Protein AF-A0A539EFL7-F1 (afdb_monomer_lite)

Sequence (168 aa):
MSAGSFGTGSFEFGIYQNGGNITVGNGGSVTLIGMAGGIYSNSTGLSNEGIRIEGGTITAGNGGSAVNTIALTGIGGTGGSGTNYGINITVSTTAFLNGTSNSDSFSFINCAGGAGGNNNDGVRPGTFTLNRGTLFFQNIVGGGTTSSNTNNGIRILATVWFSWNRRR

pLDDT: mean 94.5, std 7.87, range [45.19, 98.81]

Secondary structure (DSSP, 8-state):
-EEE----SSS-EEEEEESSEEEE-TT-EEEEEEE----TT-TT-B--EEEEEES-EEEE-SSSSS--EEEEEEE--EEEEE---SEEEEE-EEEEE-S--TT-EEEEEEEEPPEEEE---SEEESSEEE-SSEEEEEEEE----TT-----SB---S-EEE------

Radius of gyration: 16.06 Å; chains: 1; bounding box: 37×27×57 Å

Foldseek 3Di:
DWAEFADAAAQFEREEAAAEEAEDEALDEAEYWFEFEHDQVALAHEHRKRYEAAEYEYEFYDEEAHATEYEYFFEFYHHAAFNRERYEYPHAYEYHDRYDYLQHEYEYEQFEFYEHAEQRESYEHARYEYAEHYYYYYNFWFYYDPPHDHGYSYDYPYDYYYDDDDDD

Structure (mmCIF, N/CA/C/O backbone):
data_AF-A0A539EFL7-F1
#
_entry.id   AF-A0A539EFL7-F1
#
loop_
_atom_site.group_PDB
_atom_site.id
_atom_site.type_symbol
_atom_site.label_atom_id
_atom_site.label_alt_id
_atom_site.label_comp_id
_atom_site.label_asym_id
_atom_site.label_entity_id
_atom_site.label_seq_id
_atom_site.pdbx_PDB_ins_code
_atom_site.Cartn_x
_atom_site.Cartn_y
_atom_site.Cartn_z
_atom_site.occupancy
_atom_site.B_iso_or_equiv
_atom_site.auth_seq_id
_atom_site.auth_comp_id
_atom_site.auth_asym_id
_atom_site.auth_atom_id
_atom_site.pdbx_PDB_model_num
ATOM 1 N N . MET A 1 1 ? -14.271 -0.567 -2.993 1.00 90.12 1 MET A N 1
ATOM 2 C CA . MET A 1 1 ? -13.992 0.072 -4.296 1.00 90.12 1 MET A CA 1
ATOM 3 C C . MET A 1 1 ? -12.904 -0.719 -4.998 1.00 90.12 1 MET A C 1
ATOM 5 O O . MET A 1 1 ? -11.952 -1.118 -4.337 1.00 90.12 1 MET A O 1
ATOM 9 N N . SER A 1 2 ? -13.045 -0.953 -6.302 1.00 96.38 2 SER A N 1
ATOM 10 C CA . SER A 1 2 ? -11.982 -1.520 -7.134 1.00 96.38 2 SER A CA 1
ATOM 11 C C . SER A 1 2 ? -11.772 -0.649 -8.368 1.00 96.38 2 SER A C 1
ATOM 13 O O . SER A 1 2 ? -12.749 -0.121 -8.897 1.00 96.38 2 SER A O 1
ATOM 15 N N . ALA A 1 3 ? -10.519 -0.472 -8.779 1.00 97.62 3 ALA A N 1
ATOM 16 C CA . ALA A 1 3 ? -10.147 0.284 -9.968 1.00 97.62 3 ALA A CA 1
ATOM 17 C C . ALA A 1 3 ? -8.833 -0.245 -10.560 1.00 97.62 3 ALA A C 1
ATOM 19 O O . ALA A 1 3 ? -8.038 -0.891 -9.869 1.00 97.62 3 ALA A O 1
ATOM 20 N N . GLY A 1 4 ? -8.616 0.031 -11.845 1.00 96.69 4 GLY A N 1
ATOM 21 C CA . GLY A 1 4 ? -7.384 -0.326 -12.532 1.00 96.69 4 GLY A CA 1
ATOM 22 C C . GLY A 1 4 ? -7.014 0.652 -13.642 1.00 96.69 4 GLY A C 1
ATOM 23 O O . GLY A 1 4 ? -7.896 1.313 -14.192 1.00 96.69 4 GLY A O 1
ATOM 24 N N . SER A 1 5 ? -5.721 0.728 -13.971 1.00 97.50 5 SER A N 1
ATOM 25 C CA . SER A 1 5 ? -5.236 1.461 -15.149 1.00 97.50 5 SER A CA 1
ATOM 26 C C . SER A 1 5 ? -5.001 0.515 -16.331 1.00 97.50 5 SER A C 1
ATOM 28 O O . SER A 1 5 ? -4.441 -0.568 -16.171 1.00 97.50 5 SER A O 1
ATOM 30 N N . PHE A 1 6 ? -5.389 0.961 -17.529 1.00 95.88 6 PHE A N 1
ATOM 31 C CA . PHE A 1 6 ? -5.041 0.337 -18.813 1.00 95.88 6 PHE A CA 1
ATOM 32 C C . PHE A 1 6 ? -3.926 1.082 -19.557 1.00 95.88 6 PHE A C 1
ATOM 34 O O . PHE A 1 6 ? -3.595 0.715 -20.685 1.00 95.88 6 PHE A O 1
ATOM 41 N N . GLY A 1 7 ? -3.375 2.149 -18.975 1.00 97.31 7 GLY A N 1
ATOM 42 C CA . GLY A 1 7 ? -2.276 2.868 -19.602 1.00 97.31 7 GLY A CA 1
ATOM 43 C C . GLY A 1 7 ? -1.050 1.968 -19.735 1.00 97.31 7 GLY A C 1
ATOM 44 O O . GLY A 1 7 ? -0.888 0.989 -19.010 1.00 97.31 7 GLY A O 1
ATOM 45 N N . THR A 1 8 ? -0.211 2.247 -20.725 1.00 96.56 8 THR A N 1
ATOM 46 C CA . THR A 1 8 ? 0.925 1.391 -21.105 1.00 96.56 8 THR A CA 1
ATOM 47 C C . THR A 1 8 ? 2.273 2.001 -20.716 1.00 96.56 8 THR A C 1
ATOM 49 O O . THR A 1 8 ? 3.326 1.483 -21.092 1.00 96.56 8 THR A O 1
ATOM 52 N N . GLY A 1 9 ? 2.255 3.141 -20.029 1.00 95.81 9 GLY A N 1
ATOM 53 C CA . GLY A 1 9 ? 3.430 3.947 -19.757 1.00 95.81 9 GLY A CA 1
ATOM 54 C C . GLY A 1 9 ? 4.013 3.713 -18.368 1.00 95.81 9 GLY A C 1
ATOM 55 O O . GLY A 1 9 ? 4.226 2.582 -17.923 1.00 95.81 9 GLY A O 1
ATOM 56 N N . SER A 1 10 ? 4.304 4.840 -17.731 1.00 97.75 10 SER A N 1
ATOM 57 C CA . SER A 1 10 ? 4.751 4.956 -16.348 1.00 97.75 10 SER A CA 1
ATOM 58 C C . SER A 1 10 ? 3.677 5.681 -15.547 1.00 97.75 10 SER A C 1
ATOM 60 O O . SER A 1 10 ? 2.892 6.432 -16.125 1.00 97.75 10 SER A O 1
ATOM 62 N N . PHE A 1 11 ? 3.710 5.543 -14.222 1.00 98.00 11 PHE A N 1
ATOM 63 C CA . PHE A 1 11 ? 2.745 6.190 -13.321 1.00 98.00 11 PHE A CA 1
ATOM 64 C C . PHE A 1 11 ? 1.302 5.721 -13.547 1.00 98.00 11 PHE A C 1
ATOM 66 O O . PHE A 1 11 ? 0.343 6.472 -13.373 1.00 98.00 11 PHE A O 1
ATOM 73 N N . GLU A 1 12 ? 1.151 4.455 -13.925 1.00 98.44 12 GLU A N 1
ATOM 74 C CA . GLU A 1 12 ? -0.146 3.823 -14.096 1.00 98.44 12 GLU A CA 1
ATOM 75 C C . GLU A 1 12 ? -0.653 3.344 -12.742 1.00 98.44 12 GLU A C 1
ATOM 77 O O . GLU A 1 12 ? -0.169 2.343 -12.213 1.00 98.44 12 GLU A O 1
ATOM 82 N N . PHE A 1 13 ? -1.620 4.058 -12.167 1.00 98.50 13 PHE A N 1
ATOM 83 C CA . PHE A 1 13 ? -2.152 3.749 -10.841 1.00 98.50 13 PHE A CA 1
ATOM 84 C C . PHE A 1 13 ? -3.523 3.090 -10.919 1.00 98.50 13 PHE A C 1
ATOM 86 O O . PHE A 1 13 ? -4.400 3.566 -11.636 1.00 98.50 13 PHE A O 1
ATOM 93 N N . GLY A 1 14 ? -3.735 2.026 -10.143 1.00 98.38 14 GLY A N 1
ATOM 94 C CA . GLY A 1 14 ? -5.073 1.454 -9.995 1.00 98.38 14 GLY A CA 1
ATOM 95 C C . GLY A 1 14 ? -5.977 2.359 -9.163 1.00 98.38 14 GLY A C 1
ATOM 96 O O . GLY A 1 14 ? -7.038 2.784 -9.609 1.00 98.38 14 GLY A O 1
ATOM 97 N N . ILE A 1 15 ? -5.527 2.691 -7.953 1.00 98.38 15 ILE A N 1
ATOM 98 C CA . ILE A 1 15 ? -6.148 3.693 -7.080 1.00 98.38 15 ILE A CA 1
ATOM 99 C C . ILE A 1 15 ? -5.079 4.702 -6.674 1.00 98.38 15 ILE A C 1
ATOM 101 O O . ILE A 1 15 ? -4.027 4.323 -6.162 1.00 98.38 15 ILE A O 1
ATOM 105 N N . TYR A 1 16 ? -5.374 5.987 -6.853 1.00 97.25 16 TYR A N 1
ATOM 106 C CA . TYR A 1 16 ? -4.503 7.082 -6.447 1.00 97.25 16 TYR A CA 1
ATOM 107 C C . TYR A 1 16 ? -5.225 7.986 -5.448 1.00 97.25 16 TYR A C 1
ATOM 109 O O . TYR A 1 16 ? -6.156 8.705 -5.809 1.00 97.25 16 TYR A O 1
ATOM 117 N N . GLN A 1 17 ? -4.798 7.931 -4.187 1.00 95.94 17 GLN A N 1
ATOM 118 C CA . GLN A 1 17 ? -5.269 8.820 -3.129 1.00 95.94 17 GLN A CA 1
ATOM 119 C C . GLN A 1 17 ? -4.229 9.917 -2.907 1.00 95.94 17 GLN A C 1
ATOM 121 O O . GLN A 1 17 ? -3.176 9.667 -2.322 1.00 95.94 17 GLN A O 1
ATOM 126 N N . ASN A 1 18 ? -4.532 11.134 -3.353 1.00 95.75 18 ASN A N 1
ATOM 127 C CA . ASN A 1 18 ? -3.669 12.299 -3.174 1.00 95.75 18 ASN A CA 1
ATOM 128 C C . ASN A 1 18 ? -4.228 13.208 -2.071 1.00 95.75 18 ASN A C 1
ATOM 130 O O . ASN A 1 18 ? -5.081 14.061 -2.324 1.00 95.75 18 ASN A O 1
ATOM 134 N N . GLY A 1 19 ? -3.800 12.979 -0.828 1.00 92.25 19 GLY A N 1
ATOM 135 C CA . GLY A 1 19 ? -4.364 13.651 0.342 1.00 92.25 19 GLY A CA 1
ATOM 136 C C . GLY A 1 19 ? -5.835 13.296 0.604 1.00 92.25 19 GLY A C 1
ATOM 137 O O . GLY A 1 19 ? -6.313 12.231 0.226 1.00 92.25 19 GLY A O 1
ATOM 138 N N . GLY A 1 20 ? -6.567 14.180 1.289 1.00 93.31 20 GLY A N 1
ATOM 139 C CA . GLY A 1 20 ? -7.997 13.999 1.581 1.00 93.31 20 GLY A CA 1
ATOM 140 C C . GLY A 1 20 ? -8.318 12.866 2.568 1.00 93.31 20 GLY A C 1
ATOM 141 O O . GLY A 1 20 ? -7.435 12.326 3.233 1.00 93.31 20 GLY A O 1
ATOM 142 N N . ASN A 1 21 ? -9.605 12.518 2.680 1.00 94.81 21 ASN A N 1
ATOM 143 C CA . ASN A 1 21 ? -10.096 11.532 3.646 1.00 94.81 21 ASN A CA 1
ATOM 144 C C . ASN A 1 21 ? -10.944 10.454 2.960 1.00 94.81 21 ASN A C 1
ATOM 146 O O . ASN A 1 21 ? -11.896 10.770 2.249 1.00 94.81 21 ASN A O 1
ATOM 150 N N . ILE A 1 22 ? -10.648 9.187 3.245 1.00 96.38 22 ILE A N 1
ATOM 151 C CA . ILE A 1 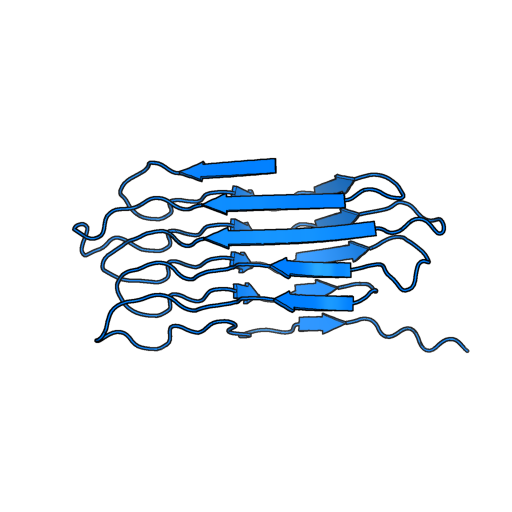22 ? -11.541 8.054 2.977 1.00 96.38 22 ILE A CA 1
ATOM 152 C C . ILE A 1 22 ? -12.235 7.736 4.299 1.00 96.38 22 ILE A C 1
ATOM 154 O O . ILE A 1 22 ? -11.560 7.490 5.296 1.00 96.38 22 ILE A O 1
ATOM 158 N N . THR A 1 23 ? -13.566 7.792 4.361 1.00 95.75 23 THR A N 1
ATOM 159 C CA . THR A 1 23 ? -14.301 7.632 5.628 1.00 95.75 23 THR A CA 1
ATOM 160 C C . THR A 1 23 ? -15.540 6.768 5.459 1.00 95.75 23 THR A C 1
ATOM 162 O O . THR A 1 23 ? -16.341 6.987 4.554 1.00 95.75 23 THR A O 1
ATOM 165 N N . VAL A 1 24 ? -15.708 5.806 6.366 1.00 96.19 24 VAL A N 1
ATOM 166 C CA . VAL A 1 24 ? -16.934 5.013 6.528 1.00 96.19 24 VAL A CA 1
ATOM 167 C C . VAL A 1 24 ? -17.436 5.108 7.968 1.00 96.19 24 VAL A C 1
ATOM 169 O O . VAL A 1 24 ? -16.656 5.331 8.896 1.00 96.19 24 VAL A O 1
ATOM 172 N N . GLY A 1 25 ? -18.751 4.960 8.150 1.00 94.31 25 GLY A N 1
ATOM 173 C CA . GLY A 1 25 ? -19.409 5.058 9.456 1.00 94.31 25 GLY A CA 1
ATOM 174 C C . GLY A 1 25 ? -19.058 3.925 10.429 1.00 94.31 25 GLY A C 1
ATOM 175 O O . GLY A 1 25 ? -18.258 3.043 10.129 1.00 94.31 25 GLY A O 1
ATOM 176 N N . ASN A 1 26 ? -19.675 3.956 11.614 1.00 90.81 26 ASN A N 1
ATOM 177 C CA . ASN A 1 26 ? -19.524 2.921 12.643 1.00 90.81 26 ASN A CA 1
ATOM 178 C C . ASN A 1 26 ? -19.928 1.529 12.127 1.00 90.81 26 ASN A C 1
ATOM 180 O O . ASN A 1 26 ? -20.989 1.385 11.523 1.00 90.81 26 ASN A O 1
ATOM 184 N N . GLY A 1 27 ? -19.085 0.524 12.373 1.00 90.31 27 GLY A N 1
ATOM 185 C CA . GLY A 1 27 ? -19.253 -0.828 11.835 1.00 90.31 27 GLY A CA 1
ATOM 186 C C . GLY A 1 27 ? -18.945 -0.925 10.340 1.00 90.31 27 GLY A C 1
ATOM 187 O O . GLY A 1 27 ? -19.262 -1.928 9.706 1.00 90.31 27 GLY A O 1
ATOM 188 N N . GLY A 1 28 ? -18.391 0.141 9.759 1.00 92.62 28 GLY A N 1
ATOM 189 C CA . GLY A 1 28 ? -18.066 0.224 8.349 1.00 92.62 28 GLY A CA 1
ATOM 190 C C . GLY A 1 28 ? -16.738 -0.450 8.022 1.00 92.62 28 GLY A C 1
ATOM 191 O O . GLY A 1 28 ? -15.792 -0.460 8.816 1.00 92.62 28 GLY A O 1
ATOM 192 N N . SER A 1 29 ? -16.658 -0.946 6.792 1.00 94.56 29 SER A N 1
ATOM 193 C CA . SER A 1 29 ? -15.445 -1.521 6.226 1.00 94.56 29 SER A CA 1
ATOM 194 C C . SER A 1 29 ? -14.969 -0.692 5.039 1.00 94.56 29 SER A C 1
ATOM 196 O O . SER A 1 29 ? -15.734 -0.413 4.116 1.00 94.56 29 SER A O 1
ATOM 198 N N . VAL A 1 30 ? -13.689 -0.324 5.036 1.00 97.81 30 VAL A N 1
ATOM 199 C CA . VAL A 1 30 ? -13.012 0.188 3.841 1.00 97.81 30 VAL A CA 1
ATOM 200 C C . VAL 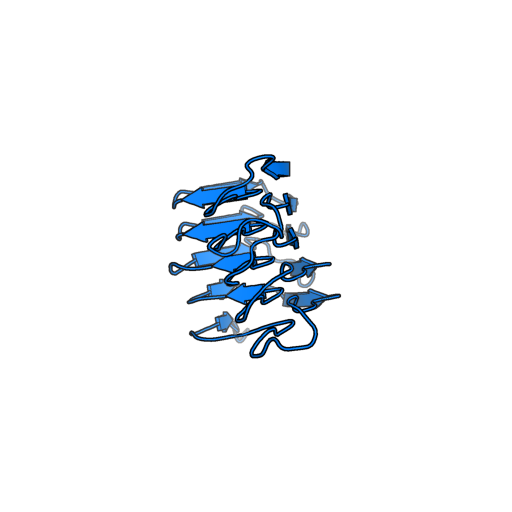A 1 30 ? -12.345 -0.988 3.144 1.00 97.81 30 VAL A C 1
ATOM 202 O O . VAL A 1 30 ? -11.493 -1.650 3.728 1.00 97.81 30 VAL A O 1
ATOM 205 N N . THR A 1 31 ? -12.692 -1.228 1.882 1.00 98.06 31 THR A N 1
ATOM 206 C CA . THR A 1 31 ? -11.994 -2.202 1.034 1.00 98.06 31 THR A CA 1
ATOM 207 C C . THR A 1 31 ? -11.578 -1.532 -0.263 1.00 98.06 31 THR A C 1
ATOM 209 O O . THR A 1 31 ? -12.446 -1.092 -1.025 1.00 98.06 31 THR A O 1
ATOM 212 N N . LEU A 1 32 ? -10.271 -1.447 -0.513 1.00 98.31 32 LEU A N 1
ATOM 213 C CA . LEU A 1 32 ? -9.702 -0.877 -1.736 1.00 98.31 32 LEU A CA 1
ATOM 214 C C . LEU A 1 32 ? -8.911 -1.949 -2.483 1.00 98.31 32 LEU A C 1
ATOM 216 O O . LEU A 1 32 ? -8.038 -2.589 -1.901 1.00 98.31 32 LEU A O 1
ATOM 220 N N . ILE A 1 33 ? -9.222 -2.128 -3.765 1.00 98.69 33 ILE A N 1
ATOM 221 C CA . ILE A 1 33 ? -8.559 -3.096 -4.643 1.00 98.69 33 ILE A CA 1
ATOM 222 C C . ILE A 1 33 ? -8.064 -2.356 -5.885 1.00 98.69 33 ILE A C 1
ATOM 224 O O . ILE A 1 33 ? -8.865 -2.006 -6.753 1.00 98.69 33 ILE A O 1
ATOM 228 N N . GLY A 1 34 ? -6.763 -2.096 -5.952 1.00 98.62 34 GLY A N 1
ATOM 229 C CA . GLY A 1 34 ? -6.140 -1.353 -7.043 1.00 98.62 34 GLY A CA 1
ATOM 230 C C . GLY A 1 34 ? -5.206 -2.221 -7.882 1.00 98.62 34 GLY A C 1
ATOM 231 O O . GLY A 1 34 ? -4.385 -2.959 -7.334 1.00 98.62 34 GLY A O 1
ATOM 232 N N . MET A 1 35 ? -5.319 -2.119 -9.206 1.00 98.50 35 MET A N 1
ATOM 233 C CA . MET A 1 35 ? -4.448 -2.813 -10.159 1.00 98.50 35 MET A CA 1
ATOM 234 C C . MET A 1 35 ? -3.809 -1.828 -11.136 1.00 98.50 35 MET A C 1
ATOM 236 O O . MET A 1 35 ? -4.499 -1.091 -11.833 1.00 98.50 35 MET A O 1
ATOM 240 N N . ALA A 1 36 ? -2.487 -1.810 -11.196 1.00 98.44 36 ALA A N 1
ATOM 241 C CA . ALA A 1 36 ? -1.772 -0.942 -12.119 1.00 98.44 36 ALA A CA 1
ATOM 242 C C . ALA A 1 36 ? -1.647 -1.533 -13.528 1.00 98.44 36 ALA A C 1
ATOM 244 O O . ALA A 1 36 ? -1.673 -2.749 -13.714 1.00 98.44 36 ALA A O 1
ATOM 245 N N . GLY A 1 37 ? -1.480 -0.640 -14.505 1.00 97.75 37 GLY A N 1
ATOM 246 C CA . GLY A 1 37 ? -1.265 -0.977 -15.910 1.00 97.75 37 GLY A CA 1
ATOM 247 C C . GLY A 1 37 ? 0.215 -1.129 -16.272 1.00 97.75 37 GLY A C 1
ATOM 248 O O . GLY A 1 37 ? 1.049 -1.562 -15.478 1.00 97.75 37 GLY A O 1
ATOM 249 N N . GLY A 1 38 ? 0.553 -0.739 -17.492 1.00 97.38 38 GLY A N 1
ATOM 250 C CA . GLY A 1 38 ? 1.899 -0.769 -18.046 1.00 97.38 38 GLY A CA 1
ATOM 251 C C . GLY A 1 38 ? 2.166 -2.003 -18.904 1.00 97.38 38 GLY A C 1
ATOM 252 O O . GLY A 1 38 ? 1.430 -2.989 -18.877 1.00 97.38 38 GLY A O 1
ATOM 253 N N . ILE A 1 39 ? 3.234 -1.941 -19.699 1.00 96.19 39 ILE A N 1
ATOM 254 C CA . ILE A 1 39 ? 3.663 -3.040 -20.572 1.00 96.19 39 ILE A CA 1
ATOM 255 C C . ILE A 1 39 ? 5.138 -3.353 -20.353 1.00 96.19 39 ILE A C 1
ATOM 257 O O . ILE A 1 39 ? 5.967 -2.462 -20.182 1.00 96.19 39 ILE A O 1
ATOM 261 N N . TYR A 1 40 ? 5.481 -4.638 -20.408 1.00 92.31 40 TYR A N 1
ATOM 262 C CA . TYR A 1 40 ? 6.858 -5.098 -20.211 1.00 92.31 40 TYR A CA 1
ATOM 263 C C . TYR A 1 40 ? 7.822 -4.604 -21.293 1.00 92.31 40 TYR A C 1
ATOM 265 O O . TYR A 1 40 ? 8.980 -4.314 -21.011 1.00 92.31 40 TYR A O 1
ATOM 273 N N . SER A 1 41 ? 7.341 -4.480 -22.532 1.00 94.50 41 SER A N 1
ATOM 274 C CA . SER A 1 41 ? 8.142 -4.014 -23.669 1.00 94.50 41 SER A CA 1
ATOM 275 C C . SER A 1 41 ? 8.544 -2.541 -23.571 1.00 94.50 41 SER A C 1
ATOM 277 O O . SER A 1 41 ? 9.443 -2.111 -24.293 1.00 94.50 41 SER A O 1
ATOM 279 N N . ASN A 1 42 ? 7.924 -1.767 -22.678 1.00 95.12 42 ASN A N 1
ATOM 280 C CA . ASN A 1 42 ? 8.367 -0.419 -22.368 1.00 95.12 42 ASN A CA 1
ATOM 281 C C . ASN A 1 42 ? 9.565 -0.491 -21.409 1.00 95.12 42 ASN A C 1
ATOM 283 O O . ASN A 1 42 ? 9.400 -0.584 -20.190 1.00 95.12 42 ASN A O 1
ATOM 287 N N . SER A 1 43 ? 10.776 -0.447 -21.967 1.00 94.12 43 SER A N 1
ATOM 288 C CA . SER A 1 43 ? 12.030 -0.592 -21.216 1.00 94.12 43 SER A CA 1
ATOM 289 C C . SER A 1 43 ? 12.253 0.495 -20.159 1.00 94.12 43 SER A C 1
ATOM 291 O O . SER A 1 43 ? 12.959 0.251 -19.183 1.00 94.12 43 SER A O 1
ATOM 293 N N . THR A 1 44 ? 11.628 1.665 -20.311 1.00 96.06 44 THR A N 1
ATOM 294 C CA . THR A 1 44 ? 11.698 2.783 -19.355 1.00 96.06 44 THR A CA 1
ATOM 295 C C . THR A 1 44 ? 10.450 2.903 -18.476 1.00 96.06 44 THR A C 1
ATOM 297 O O . THR A 1 44 ? 10.390 3.787 -17.621 1.00 96.06 44 THR A O 1
ATOM 300 N N . GLY A 1 45 ? 9.466 2.013 -18.651 1.00 96.94 45 GLY A N 1
ATOM 301 C CA . GLY A 1 45 ? 8.243 1.967 -17.852 1.00 96.94 45 GLY A CA 1
ATOM 302 C C . GLY A 1 45 ? 8.546 1.747 -16.371 1.00 96.94 45 GLY A C 1
ATOM 303 O O . GLY A 1 45 ? 9.325 0.850 -16.023 1.00 96.94 45 GLY A O 1
ATOM 304 N N . LEU A 1 46 ? 7.948 2.568 -15.507 1.00 97.31 46 LEU A N 1
ATOM 305 C CA . LEU A 1 46 ? 8.176 2.535 -14.063 1.00 97.31 46 LEU A CA 1
ATOM 306 C C . LEU A 1 46 ? 7.023 3.131 -13.254 1.00 97.31 46 LEU A C 1
ATOM 308 O O . LEU A 1 46 ? 6.197 3.877 -13.774 1.00 97.31 46 LEU A O 1
ATOM 312 N N . SER A 1 47 ? 7.032 2.877 -11.945 1.00 97.75 47 SER A N 1
ATOM 313 C CA . SER A 1 47 ? 6.047 3.426 -10.992 1.00 97.75 47 SER A CA 1
ATOM 314 C C . SER A 1 47 ? 4.599 3.086 -11.345 1.00 97.75 47 SER A C 1
ATOM 316 O O . SER A 1 47 ? 3.704 3.908 -11.172 1.00 97.75 47 SER A O 1
ATOM 318 N N . ASN A 1 48 ? 4.366 1.867 -11.824 1.00 98.38 48 ASN A N 1
ATOM 319 C CA . ASN A 1 48 ? 3.025 1.352 -12.072 1.00 98.38 48 ASN A CA 1
ATOM 320 C C . ASN A 1 48 ? 2.527 0.672 -10.790 1.00 98.38 48 ASN A C 1
ATOM 322 O O . ASN A 1 48 ? 2.931 -0.450 -10.472 1.00 98.38 48 ASN A O 1
ATOM 326 N N . GLU A 1 49 ? 1.712 1.387 -10.011 1.00 98.62 49 GLU A N 1
ATOM 327 C CA . GLU A 1 49 ? 1.393 1.041 -8.618 1.00 98.62 49 GLU A CA 1
ATOM 328 C C . GLU A 1 49 ? -0.082 0.679 -8.425 1.00 98.62 49 GLU A C 1
ATOM 330 O O . GLU A 1 49 ? -0.972 1.443 -8.799 1.00 98.62 49 GLU A O 1
ATOM 335 N N . GLY A 1 50 ? -0.367 -0.473 -7.813 1.00 98.69 50 GLY A N 1
ATOM 336 C CA . GLY A 1 50 ? -1.746 -0.920 -7.603 1.00 98.69 50 GLY A CA 1
ATOM 337 C C . GLY A 1 50 ? -2.555 0.100 -6.802 1.00 98.69 50 GLY A C 1
ATOM 338 O O . GLY A 1 50 ? -3.588 0.587 -7.264 1.00 98.69 50 GLY A O 1
ATOM 339 N N . ILE A 1 51 ? -2.045 0.477 -5.629 1.00 98.69 51 ILE A N 1
ATOM 340 C CA . ILE A 1 51 ? -2.565 1.587 -4.826 1.00 98.69 51 ILE A CA 1
ATOM 341 C C . ILE A 1 51 ? -1.420 2.525 -4.453 1.00 98.69 51 ILE A C 1
ATOM 343 O O . ILE A 1 51 ? -0.459 2.115 -3.798 1.00 98.69 51 ILE A O 1
ATOM 347 N N . ARG A 1 52 ? -1.570 3.804 -4.790 1.00 98.25 52 ARG A N 1
ATOM 348 C CA . ARG A 1 52 ? -0.681 4.878 -4.355 1.00 98.25 52 ARG A CA 1
ATOM 349 C C . ARG A 1 52 ? -1.396 5.799 -3.374 1.00 98.25 52 ARG A C 1
ATOM 351 O O . ARG A 1 52 ? -2.474 6.309 -3.676 1.00 98.25 52 ARG A O 1
ATOM 358 N N . ILE A 1 53 ? -0.781 6.023 -2.214 1.00 97.81 53 ILE A N 1
ATOM 359 C CA . ILE A 1 53 ? -1.291 6.923 -1.173 1.00 97.81 53 ILE A CA 1
ATOM 360 C C . ILE A 1 53 ? -0.256 8.013 -0.898 1.00 97.81 53 ILE A C 1
ATOM 362 O O . ILE A 1 53 ? 0.850 7.739 -0.429 1.00 97.81 53 ILE A O 1
ATOM 366 N N . GLU A 1 54 ? -0.639 9.259 -1.154 1.00 96.62 54 GLU A N 1
ATOM 367 C CA . GLU A 1 54 ? 0.173 10.454 -0.921 1.00 96.62 54 GLU A CA 1
ATOM 368 C C . GLU A 1 54 ? -0.438 11.294 0.199 1.00 96.62 54 GLU A C 1
ATOM 370 O O . GLU A 1 54 ? -0.808 12.454 0.033 1.00 96.62 54 GLU A O 1
ATOM 375 N N . GLY A 1 55 ? -0.546 10.677 1.375 1.00 94.81 55 GLY A N 1
ATOM 376 C CA . GLY A 1 55 ? -1.024 11.321 2.590 1.00 94.81 55 GLY A CA 1
ATOM 377 C C . GLY A 1 55 ? -2.537 11.240 2.763 1.00 94.81 55 GLY A C 1
ATOM 378 O O . GLY A 1 55 ? -3.222 10.433 2.135 1.00 94.81 55 GLY A O 1
ATOM 379 N N . GLY A 1 56 ? -3.057 12.085 3.652 1.00 94.88 56 GLY A N 1
ATOM 380 C CA . GLY A 1 56 ? -4.462 12.052 4.048 1.00 94.88 56 GLY A CA 1
ATOM 381 C C . GLY A 1 56 ? -4.753 11.034 5.152 1.00 94.88 56 GLY A C 1
ATOM 382 O O . GLY A 1 56 ? -3.856 10.603 5.886 1.00 94.88 56 GLY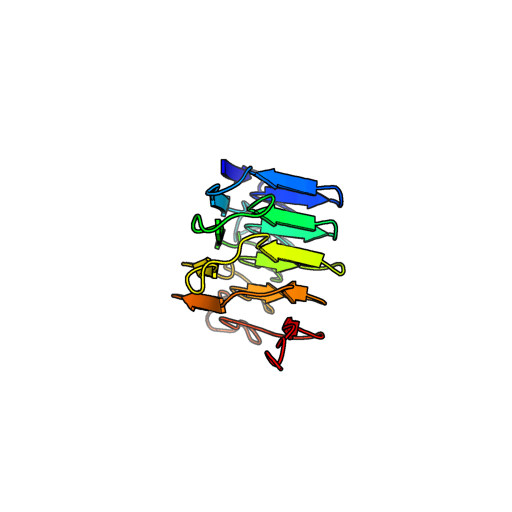 A O 1
ATOM 383 N N . THR A 1 57 ? -6.032 10.681 5.301 1.00 96.25 57 THR A N 1
ATOM 384 C CA . THR A 1 57 ? -6.491 9.743 6.335 1.00 96.25 57 THR A CA 1
ATOM 385 C C . THR A 1 57 ? -7.423 8.671 5.782 1.00 96.25 57 THR A C 1
ATOM 387 O O . THR A 1 57 ? -8.202 8.908 4.856 1.00 96.25 57 THR A O 1
ATOM 390 N N . ILE A 1 58 ? -7.364 7.482 6.386 1.00 97.44 58 ILE A N 1
ATOM 391 C CA . ILE A 1 58 ? -8.322 6.401 6.133 1.00 97.44 58 ILE A CA 1
ATOM 392 C C . ILE A 1 58 ? -9.016 6.081 7.449 1.00 97.44 58 ILE A C 1
ATOM 394 O O . ILE A 1 58 ? -8.389 5.568 8.373 1.00 97.44 58 ILE A O 1
ATOM 398 N N . THR A 1 59 ? -10.302 6.393 7.537 1.00 96.94 59 THR A N 1
ATOM 399 C CA . THR A 1 59 ? -11.089 6.282 8.764 1.00 96.94 59 THR A CA 1
ATOM 400 C C . THR A 1 59 ? -12.198 5.252 8.599 1.00 96.94 59 THR A C 1
ATOM 402 O O . THR A 1 59 ? -13.045 5.372 7.715 1.00 96.94 59 THR A O 1
ATOM 405 N N . ALA A 1 60 ? -12.221 4.263 9.485 1.00 96.94 60 ALA A N 1
ATOM 406 C CA . ALA A 1 60 ? -13.354 3.373 9.673 1.00 96.94 60 ALA A CA 1
ATOM 407 C C . ALA A 1 60 ? -13.892 3.543 11.095 1.00 96.94 60 ALA A C 1
ATOM 409 O O . ALA A 1 60 ? -13.170 3.338 12.074 1.00 96.94 60 ALA A O 1
ATOM 410 N N . GLY A 1 61 ? -15.158 3.934 11.197 1.00 94.44 61 GLY A N 1
ATOM 411 C CA . GLY A 1 61 ? -15.858 4.083 12.464 1.00 94.44 61 GLY A CA 1
ATOM 412 C C . GLY A 1 61 ? -16.012 5.520 12.954 1.00 94.44 61 GLY A C 1
ATOM 413 O O . GLY A 1 61 ? -15.320 6.441 12.519 1.00 94.44 61 GLY A O 1
ATOM 414 N N . ASN A 1 62 ? -16.942 5.701 13.893 1.00 89.75 62 ASN A N 1
ATOM 415 C CA . ASN A 1 62 ? -17.201 6.969 14.585 1.00 89.75 62 ASN A CA 1
ATOM 416 C C . ASN A 1 62 ? -17.562 6.742 16.075 1.00 89.75 62 ASN A C 1
ATOM 418 O O . ASN A 1 62 ? -18.432 7.408 16.628 1.00 89.75 62 ASN A O 1
ATOM 422 N N . GLY A 1 63 ? -16.945 5.743 16.711 1.00 87.06 63 GLY A N 1
ATOM 423 C CA . GLY A 1 63 ? -17.228 5.269 18.072 1.00 87.06 63 GLY A CA 1
ATOM 424 C C . GLY A 1 63 ? -17.996 3.942 18.104 1.00 87.06 63 GLY A C 1
ATOM 425 O O . GLY A 1 63 ? -18.258 3.353 17.067 1.00 87.06 63 GLY A O 1
ATOM 426 N N . GLY A 1 64 ? -18.377 3.473 19.298 1.00 88.88 64 GLY A N 1
ATOM 427 C CA . GLY A 1 64 ? -19.174 2.247 19.480 1.00 88.88 64 GLY A CA 1
ATOM 428 C C . GLY A 1 64 ? -18.380 0.933 19.417 1.00 88.88 64 GLY A C 1
ATOM 429 O O . GLY A 1 64 ? -17.165 0.932 19.242 1.00 88.88 64 GLY A O 1
ATOM 430 N N . SER A 1 65 ? -19.078 -0.192 19.610 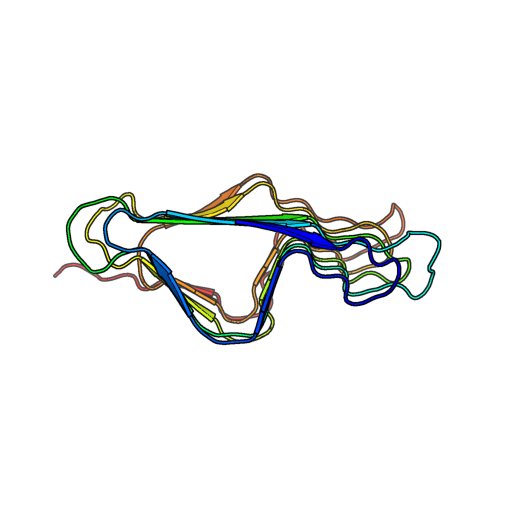1.00 93.25 65 SER A N 1
ATOM 431 C CA . SER A 1 65 ? -18.492 -1.542 19.736 1.00 93.25 65 SER A CA 1
ATOM 432 C C . SER A 1 65 ? -18.535 -2.387 18.462 1.00 93.25 65 SER A C 1
ATOM 434 O O . SER A 1 65 ? -18.081 -3.532 18.483 1.00 93.25 65 SER A O 1
ATOM 436 N N . ALA A 1 66 ? -19.083 -1.857 17.366 1.00 94.88 66 ALA A N 1
ATOM 437 C CA . ALA A 1 66 ? -19.078 -2.561 16.091 1.00 94.88 66 ALA A CA 1
ATOM 438 C C . ALA A 1 66 ? -17.643 -2.692 15.558 1.00 94.88 66 ALA A C 1
ATOM 440 O O . ALA A 1 66 ? -16.778 -1.866 15.859 1.00 94.88 66 ALA A O 1
ATOM 441 N N . VAL A 1 67 ? -17.400 -3.749 14.784 1.00 95.69 67 VAL A N 1
ATOM 442 C CA . VAL A 1 67 ? -16.085 -4.021 14.196 1.00 95.69 67 VAL A CA 1
ATOM 443 C C . VAL A 1 67 ? -15.861 -3.097 13.001 1.00 95.69 67 VAL A C 1
ATOM 445 O O . VAL A 1 67 ? -16.692 -3.036 12.101 1.00 95.69 67 VAL A O 1
ATOM 448 N N . ASN A 1 68 ? -14.727 -2.408 12.984 1.00 96.44 68 ASN A N 1
ATOM 449 C CA . ASN A 1 68 ? -14.282 -1.523 11.919 1.00 96.44 68 ASN A CA 1
ATOM 450 C C . ASN A 1 68 ? -13.048 -2.132 11.257 1.00 96.44 68 ASN A C 1
ATOM 452 O O . ASN A 1 68 ? -12.075 -2.487 11.930 1.00 96.44 68 ASN A O 1
ATOM 456 N N . THR A 1 69 ? -13.073 -2.238 9.932 1.00 97.12 69 THR A N 1
ATOM 457 C CA . THR A 1 69 ? -11.985 -2.874 9.182 1.00 97.12 69 THR A CA 1
ATOM 458 C C . THR A 1 69 ? -11.532 -2.010 8.020 1.00 97.12 69 THR A C 1
ATOM 460 O O . THR A 1 69 ? -12.353 -1.471 7.280 1.00 97.12 69 THR A O 1
ATOM 463 N N . ILE A 1 70 ? -10.227 -1.947 7.790 1.00 98.25 70 ILE A N 1
ATOM 464 C CA . ILE A 1 70 ? -9.642 -1.399 6.566 1.00 98.25 70 ILE A CA 1
ATOM 465 C C . ILE A 1 70 ? -8.840 -2.520 5.902 1.00 98.25 70 ILE A C 1
ATOM 467 O O . ILE A 1 70 ? -7.982 -3.128 6.535 1.00 98.25 70 ILE A O 1
ATOM 471 N N . ALA A 1 71 ? -9.124 -2.814 4.639 1.00 98.31 71 ALA A N 1
ATOM 472 C CA . ALA A 1 71 ? -8.447 -3.844 3.861 1.00 98.31 71 ALA A CA 1
ATOM 473 C C . ALA A 1 71 ? -7.998 -3.281 2.513 1.00 98.31 71 ALA A C 1
ATOM 475 O O . ALA A 1 71 ? -8.812 -2.773 1.737 1.00 98.31 71 ALA A O 1
ATOM 476 N N . LEU A 1 72 ? -6.698 -3.369 2.243 1.00 98.69 72 LEU A N 1
ATOM 477 C CA . LEU A 1 72 ? -6.084 -2.891 1.013 1.00 98.69 72 LEU A CA 1
ATOM 478 C C . LEU A 1 72 ? -5.458 -4.057 0.246 1.00 98.69 72 LEU A C 1
ATOM 480 O O . LEU A 1 72 ? -4.669 -4.825 0.798 1.00 98.69 72 LEU A O 1
ATOM 484 N N . THR A 1 73 ? -5.775 -4.137 -1.042 1.00 98.81 73 THR A N 1
ATOM 485 C CA . THR A 1 73 ? -5.166 -5.056 -2.005 1.00 98.81 73 THR A CA 1
ATOM 486 C C . THR A 1 73 ? -4.618 -4.236 -3.159 1.00 98.81 73 THR A C 1
ATOM 488 O O . THR A 1 73 ? -5.372 -3.562 -3.859 1.00 98.81 73 THR A O 1
ATOM 491 N N . GLY A 1 74 ? -3.307 -4.286 -3.363 1.00 98.75 74 GLY A N 1
ATOM 492 C CA . GLY A 1 74 ? -2.655 -3.598 -4.468 1.00 98.75 74 GLY A CA 1
ATOM 493 C C . GLY A 1 74 ? -1.813 -4.556 -5.290 1.00 98.75 74 GLY A C 1
ATOM 494 O O . GLY A 1 74 ? -0.975 -5.274 -4.739 1.00 98.75 74 GLY A O 1
ATOM 495 N N . ILE A 1 75 ? -2.040 -4.555 -6.600 1.00 98.75 75 ILE A N 1
ATOM 496 C CA . ILE A 1 75 ? -1.271 -5.328 -7.572 1.00 98.75 75 ILE A CA 1
ATOM 497 C C . ILE A 1 75 ? -0.508 -4.352 -8.463 1.00 98.75 75 ILE A C 1
ATOM 499 O O . ILE A 1 75 ? -1.114 -3.565 -9.197 1.00 98.75 75 ILE A O 1
ATOM 503 N N . GLY A 1 76 ? 0.818 -4.388 -8.358 1.00 98.56 76 GLY A N 1
ATOM 504 C CA . GLY A 1 76 ? 1.717 -3.577 -9.160 1.00 98.56 76 GLY A CA 1
ATOM 505 C C . GLY A 1 76 ? 1.645 -3.963 -10.628 1.00 98.56 76 GLY A C 1
ATOM 506 O O . GLY A 1 76 ? 1.376 -5.110 -10.983 1.00 98.56 76 GLY A O 1
ATOM 507 N N . GLY A 1 77 ? 1.876 -2.970 -11.474 1.00 98.12 77 GLY A N 1
ATOM 508 C CA . GLY A 1 77 ? 1.772 -3.095 -12.915 1.00 98.12 77 GLY A CA 1
ATOM 509 C C . GLY A 1 77 ? 3.037 -3.663 -13.545 1.00 98.12 77 GLY A C 1
ATOM 510 O O . GLY A 1 77 ? 3.831 -4.344 -12.905 1.00 98.12 77 GLY A O 1
ATOM 511 N N . THR A 1 78 ? 3.271 -3.366 -14.816 1.00 96.88 78 THR A N 1
ATOM 512 C CA . THR A 1 78 ? 4.464 -3.862 -15.518 1.00 96.88 78 THR A CA 1
ATOM 513 C C . THR A 1 78 ? 5.266 -2.723 -16.130 1.00 96.88 78 THR A C 1
ATOM 515 O O . THR A 1 78 ? 4.687 -1.785 -16.662 1.00 96.88 78 THR A O 1
ATOM 518 N N . GLY A 1 79 ? 6.597 -2.798 -16.097 1.00 95.44 79 GLY A N 1
ATOM 519 C CA . GLY A 1 79 ? 7.469 -1.829 -16.767 1.00 95.44 79 GLY A CA 1
ATOM 520 C C . GLY A 1 79 ? 8.942 -2.207 -16.646 1.00 95.44 79 GLY A C 1
ATOM 521 O O . GLY A 1 79 ? 9.358 -2.718 -15.611 1.00 95.44 79 GLY A O 1
ATOM 522 N N . GLY A 1 80 ? 9.738 -1.980 -17.691 1.00 93.75 80 GLY A N 1
ATOM 523 C CA . GLY A 1 80 ? 11.106 -2.499 -17.781 1.00 93.75 80 GLY A CA 1
ATOM 524 C C . GLY A 1 80 ? 12.082 -1.981 -16.718 1.00 93.75 80 GLY A C 1
ATOM 525 O O . GLY A 1 80 ? 13.022 -2.696 -16.377 1.00 93.75 80 GLY A O 1
ATOM 526 N N . SER A 1 81 ? 11.852 -0.796 -16.138 1.00 92.50 81 SER A N 1
ATOM 527 C CA . SER A 1 81 ? 12.797 -0.171 -15.199 1.00 92.50 81 SER A CA 1
ATOM 528 C C . SER A 1 81 ? 12.524 -0.495 -13.722 1.00 92.50 81 SER A C 1
ATOM 530 O O . SER A 1 81 ? 13.471 -0.498 -12.933 1.00 92.50 81 SER A O 1
ATOM 532 N N . GLY A 1 82 ? 11.277 -0.799 -13.337 1.00 94.69 82 GLY A N 1
ATOM 533 C CA . GLY A 1 82 ? 10.909 -1.215 -11.975 1.00 94.69 82 GLY A CA 1
ATOM 534 C C . GLY A 1 82 ? 10.061 -0.208 -11.189 1.00 94.69 82 GLY A C 1
ATOM 535 O O . GLY A 1 82 ? 9.290 0.549 -11.771 1.00 94.69 82 GLY A O 1
ATOM 536 N N . THR A 1 83 ? 10.170 -0.236 -9.856 1.00 97.31 83 THR A N 1
ATOM 537 C CA . THR A 1 83 ? 9.331 0.536 -8.912 1.00 97.31 83 THR A CA 1
ATOM 538 C C . THR A 1 83 ? 7.823 0.336 -9.079 1.00 97.31 83 THR A C 1
ATOM 540 O O . THR A 1 83 ? 7.033 1.207 -8.727 1.00 97.31 83 THR A O 1
ATOM 543 N N . ASN A 1 84 ? 7.408 -0.812 -9.603 1.00 97.94 84 ASN A N 1
ATOM 544 C CA . ASN A 1 84 ? 6.010 -1.168 -9.790 1.00 97.94 84 ASN A CA 1
ATOM 545 C C . ASN A 1 84 ? 5.503 -1.797 -8.487 1.00 97.94 84 ASN A C 1
ATOM 547 O O . ASN A 1 84 ? 5.686 -2.989 -8.253 1.00 97.94 84 ASN A O 1
ATOM 551 N N . TYR A 1 85 ? 4.960 -0.993 -7.575 1.00 98.69 85 TYR A N 1
ATOM 552 C CA . TYR A 1 85 ? 4.564 -1.467 -6.244 1.00 98.69 85 TYR A CA 1
ATOM 553 C C . TYR A 1 85 ? 3.145 -2.031 -6.229 1.00 98.69 85 TYR A C 1
ATOM 555 O O . TYR A 1 85 ? 2.265 -1.518 -6.913 1.00 98.69 85 TYR A O 1
ATOM 563 N N . GLY A 1 86 ? 2.872 -3.014 -5.374 1.00 98.75 86 GLY A N 1
ATOM 564 C CA . GLY A 1 86 ? 1.488 -3.366 -5.058 1.00 98.75 86 GLY A CA 1
ATOM 565 C C . GLY A 1 86 ? 0.792 -2.199 -4.371 1.00 98.75 86 GLY A C 1
ATOM 566 O O . GLY A 1 86 ? -0.151 -1.613 -4.901 1.00 98.75 86 GLY A O 1
ATOM 567 N N . ILE A 1 87 ? 1.315 -1.813 -3.210 1.00 98.69 87 ILE A N 1
ATOM 568 C CA . ILE A 1 87 ? 0.879 -0.639 -2.455 1.00 98.69 87 ILE A CA 1
ATOM 569 C C . ILE A 1 87 ? 2.088 0.210 -2.087 1.00 98.69 87 ILE A C 1
ATOM 571 O O . ILE A 1 87 ? 3.063 -0.297 -1.529 1.00 98.69 87 ILE A O 1
ATOM 575 N N . ASN A 1 88 ? 2.000 1.512 -2.340 1.00 98.38 88 ASN A N 1
ATOM 576 C CA . ASN A 1 88 ? 3.044 2.475 -2.019 1.00 98.38 88 ASN A CA 1
ATOM 577 C C . ASN A 1 88 ? 2.452 3.673 -1.265 1.00 98.38 88 ASN A C 1
ATOM 579 O O . ASN A 1 88 ? 1.596 4.389 -1.784 1.00 98.38 88 ASN A O 1
ATOM 583 N N . ILE A 1 89 ? 2.921 3.890 -0.035 1.00 97.56 89 ILE A N 1
ATOM 584 C CA . ILE A 1 89 ? 2.563 5.061 0.774 1.00 97.56 89 ILE A CA 1
ATOM 585 C C . ILE A 1 89 ? 3.761 6.003 0.739 1.00 97.56 89 ILE A C 1
ATOM 587 O O . ILE A 1 89 ? 4.778 5.719 1.364 1.00 97.56 89 ILE A O 1
ATOM 591 N N . THR A 1 90 ? 3.683 7.096 -0.012 1.00 96.12 90 THR A N 1
ATOM 592 C CA . THR A 1 90 ? 4.843 7.979 -0.241 1.00 96.12 90 THR A CA 1
ATOM 593 C C . THR A 1 90 ? 4.900 9.156 0.719 1.00 96.12 90 THR A C 1
ATOM 595 O O . THR A 1 90 ? 5.983 9.664 1.002 1.00 96.12 90 THR A O 1
ATOM 598 N N . VAL A 1 91 ? 3.750 9.564 1.252 1.00 95.12 91 VAL A N 1
ATOM 599 C CA . VAL A 1 91 ? 3.612 10.667 2.208 1.00 95.12 91 VAL A CA 1
ATOM 600 C C . VAL A 1 91 ? 2.922 10.155 3.470 1.00 95.12 91 VAL A C 1
ATOM 602 O O . VAL A 1 91 ? 2.109 9.228 3.415 1.00 95.12 91 VAL A O 1
ATOM 605 N N . SER A 1 92 ? 3.268 10.753 4.614 1.00 94.25 92 SER A N 1
ATOM 606 C CA . SER A 1 92 ? 2.769 10.344 5.930 1.00 94.25 92 SER A CA 1
ATOM 607 C C . SER A 1 92 ? 1.250 10.183 5.940 1.00 94.25 92 SER A C 1
ATOM 609 O O . SER A 1 92 ? 0.525 11.124 5.617 1.00 94.25 92 SER A O 1
ATOM 611 N N . THR A 1 93 ? 0.782 8.993 6.310 1.00 95.69 93 THR A N 1
ATOM 612 C CA . THR A 1 93 ? -0.639 8.629 6.302 1.00 95.69 93 THR A CA 1
ATOM 613 C C . THR A 1 93 ? -1.037 8.030 7.644 1.00 95.69 93 THR A C 1
ATOM 615 O O . THR A 1 93 ? -0.323 7.190 8.198 1.00 95.69 93 THR A O 1
ATOM 618 N N . THR A 1 94 ? -2.213 8.415 8.140 1.00 96.12 94 THR A N 1
ATOM 619 C CA . THR A 1 94 ? -2.782 7.848 9.367 1.00 96.12 94 THR A CA 1
ATOM 620 C C . THR A 1 94 ? -4.064 7.085 9.065 1.00 96.12 94 THR A C 1
ATOM 622 O O . THR A 1 94 ? -4.989 7.609 8.441 1.00 96.12 94 THR A O 1
ATOM 625 N N . ALA A 1 95 ? -4.131 5.848 9.547 1.00 96.94 95 ALA A N 1
ATOM 626 C CA . ALA A 1 95 ? -5.344 5.055 9.579 1.00 96.94 95 ALA A CA 1
ATOM 627 C C . ALA A 1 95 ? -6.007 5.145 10.960 1.00 96.94 95 ALA A C 1
ATOM 629 O O . ALA A 1 95 ? -5.366 4.923 11.994 1.00 96.94 95 ALA A O 1
ATOM 630 N N . PHE A 1 96 ? -7.304 5.445 10.959 1.00 95.88 96 PHE A N 1
ATOM 631 C CA . PHE A 1 96 ? -8.139 5.548 12.146 1.00 95.88 96 PHE A CA 1
ATOM 632 C C . PHE A 1 96 ? -9.173 4.423 12.171 1.00 95.88 96 PHE A C 1
ATOM 634 O O . PHE A 1 96 ? -10.095 4.394 11.360 1.00 95.88 96 PHE A O 1
ATOM 641 N N . LEU A 1 97 ? -9.047 3.515 13.135 1.00 95.75 97 LEU A N 1
ATOM 642 C CA . LEU A 1 97 ? -10.076 2.536 13.479 1.00 95.75 97 LEU A CA 1
ATOM 643 C C . LEU A 1 97 ? -10.815 3.038 14.719 1.00 95.75 97 LEU A C 1
ATOM 645 O O . LEU A 1 97 ? -10.457 2.720 15.856 1.00 95.75 97 LEU A O 1
ATOM 649 N N . ASN A 1 98 ? -11.817 3.882 14.500 1.00 92.75 98 ASN A N 1
ATOM 650 C CA . ASN A 1 98 ? -12.556 4.594 15.539 1.00 92.75 98 ASN A CA 1
ATOM 651 C C . ASN A 1 98 ? -13.702 3.732 16.087 1.00 92.75 98 ASN A C 1
ATOM 653 O O . ASN A 1 98 ? -14.871 4.088 15.971 1.00 92.75 98 ASN A O 1
ATOM 657 N N . GLY A 1 99 ? -13.354 2.602 16.695 1.00 89.88 99 GLY A N 1
ATOM 658 C CA . GLY A 1 99 ? -14.257 1.730 17.445 1.00 89.88 99 GLY A CA 1
ATOM 659 C C . GLY A 1 99 ? -13.652 1.318 18.783 1.00 89.88 99 GLY A C 1
ATOM 660 O O . GLY A 1 99 ? -12.532 1.703 19.129 1.00 89.88 99 GLY A O 1
ATOM 661 N N . THR A 1 100 ? -14.393 0.531 19.558 1.00 91.44 100 THR A N 1
ATOM 662 C CA . THR A 1 100 ? -13.917 -0.061 20.818 1.00 91.44 100 THR A CA 1
ATOM 663 C C . THR A 1 100 ? -13.677 -1.565 20.717 1.00 91.44 100 THR A C 1
ATOM 665 O O . THR A 1 100 ? -13.153 -2.156 21.664 1.00 91.44 100 THR A O 1
ATOM 668 N N . SER A 1 101 ? -14.000 -2.188 19.578 1.00 93.38 101 SER A N 1
ATOM 669 C CA . SER A 1 101 ? -13.839 -3.627 19.386 1.00 93.38 101 SER A CA 1
ATOM 670 C C . SER A 1 101 ? -12.367 -4.027 19.324 1.00 93.38 101 SER A C 1
ATOM 672 O O . SER A 1 101 ? -11.561 -3.410 18.627 1.00 93.38 101 SER A O 1
ATOM 674 N N . ASN A 1 102 ? -12.005 -5.106 20.017 1.00 92.06 102 ASN A N 1
ATOM 675 C CA . ASN A 1 102 ? -10.659 -5.680 19.932 1.00 92.06 102 ASN A CA 1
ATOM 676 C C . ASN A 1 102 ? -10.392 -6.364 18.576 1.00 92.06 102 ASN A C 1
ATOM 678 O O . ASN A 1 102 ? -9.252 -6.718 18.300 1.00 92.06 102 ASN A O 1
ATOM 682 N N . SER A 1 103 ? -11.425 -6.552 17.749 1.00 94.75 103 SER A N 1
ATOM 683 C CA . SER A 1 103 ? -11.324 -7.142 16.408 1.00 94.75 103 SER A CA 1
ATOM 684 C C . SER A 1 103 ? -11.116 -6.104 15.301 1.00 94.75 103 SER A C 1
ATOM 686 O O . SER A 1 103 ? -11.059 -6.468 14.127 1.00 94.75 103 SER A O 1
ATOM 688 N N . ASP A 1 104 ? -11.016 -4.821 15.655 1.00 95.69 104 ASP A N 1
ATOM 689 C CA . ASP A 1 104 ? -10.749 -3.766 14.685 1.00 95.69 104 ASP A CA 1
ATOM 690 C C . ASP A 1 104 ? -9.382 -3.985 14.032 1.00 95.69 104 ASP A C 1
ATOM 692 O O . ASP A 1 104 ? -8.368 -4.181 14.713 1.00 95.69 104 ASP A O 1
ATOM 696 N N . SER A 1 105 ? -9.353 -3.961 12.701 1.00 96.50 105 SER A N 1
ATOM 697 C CA . SER A 1 105 ? -8.162 -4.341 11.943 1.00 96.50 105 SER A CA 1
ATOM 698 C C . SER A 1 105 ? -7.888 -3.452 10.737 1.00 96.50 105 SER A C 1
ATOM 700 O O . SER A 1 105 ? -8.791 -2.994 10.039 1.00 96.50 105 SER A O 1
ATOM 702 N N . PHE A 1 106 ? -6.602 -3.230 10.484 1.00 97.75 106 PHE A N 1
ATOM 703 C CA . PHE A 1 106 ? -6.089 -2.742 9.215 1.00 97.75 106 PHE A CA 1
ATOM 704 C C . PHE A 1 106 ? -5.310 -3.884 8.577 1.00 97.75 106 PHE A C 1
ATOM 706 O O . PHE A 1 106 ? -4.484 -4.516 9.231 1.00 97.75 106 PHE A O 1
ATOM 713 N N . SER A 1 107 ? -5.545 -4.164 7.305 1.00 97.88 107 SER A N 1
ATOM 714 C CA . SER A 1 107 ? -4.923 -5.292 6.630 1.00 97.88 107 SER A CA 1
ATOM 715 C C . SER A 1 107 ? -4.437 -4.915 5.240 1.00 97.88 107 SER A C 1
ATOM 717 O O . SER A 1 107 ? -5.147 -4.287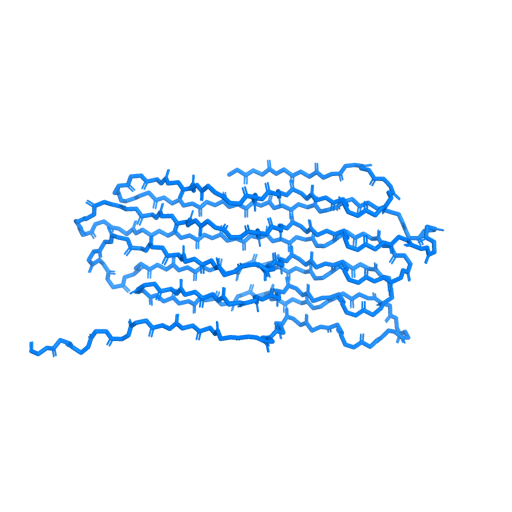 4.456 1.00 97.88 107 SER A O 1
ATOM 719 N N . PHE A 1 108 ? -3.211 -5.322 4.938 1.00 98.50 108 PHE A N 1
ATOM 720 C CA . PHE A 1 108 ? -2.736 -5.471 3.573 1.00 98.50 108 PHE A CA 1
ATOM 721 C C . PHE A 1 108 ? -2.903 -6.944 3.204 1.00 98.50 108 PHE A C 1
ATOM 723 O O . PHE A 1 108 ? -2.355 -7.812 3.889 1.00 98.50 108 PHE A O 1
ATOM 730 N N . ILE A 1 109 ? -3.696 -7.235 2.174 1.00 98.31 109 ILE A N 1
ATOM 731 C CA . ILE A 1 109 ? -4.072 -8.607 1.812 1.00 98.31 109 ILE A CA 1
ATOM 732 C C . ILE A 1 109 ? -3.855 -8.815 0.317 1.00 98.31 109 ILE A C 1
ATOM 734 O O . ILE A 1 109 ? -4.316 -8.007 -0.490 1.00 98.31 109 ILE A O 1
ATOM 738 N N . ASN A 1 110 ? -3.194 -9.918 -0.048 1.00 98.50 110 ASN A N 1
ATOM 739 C CA . ASN A 1 110 ? -2.967 -10.344 -1.434 1.00 98.50 110 ASN A CA 1
ATOM 740 C C . ASN A 1 110 ? -2.277 -9.259 -2.276 1.00 98.50 110 ASN A C 1
ATOM 742 O O . ASN A 1 110 ? -2.711 -8.951 -3.383 1.00 98.50 110 ASN A O 1
ATOM 746 N N . CYS A 1 111 ? -1.240 -8.628 -1.727 1.00 98.81 111 CYS A N 1
ATOM 747 C CA . CYS A 1 111 ? -0.529 -7.550 -2.411 1.00 98.81 111 CYS A CA 1
ATOM 748 C C . CYS A 1 111 ? 0.698 -8.094 -3.140 1.00 98.81 111 CYS A C 1
ATOM 750 O O . CYS A 1 111 ? 1.448 -8.901 -2.586 1.00 98.81 111 CYS A O 1
ATOM 752 N N . ALA A 1 112 ? 0.921 -7.617 -4.359 1.00 98.81 112 ALA A N 1
ATOM 753 C CA . ALA A 1 112 ? 2.014 -8.076 -5.203 1.00 98.81 112 ALA A CA 1
ATOM 754 C C . ALA A 1 112 ? 2.733 -6.900 -5.857 1.00 98.81 112 ALA A C 1
ATOM 756 O O . ALA A 1 112 ? 2.089 -6.003 -6.400 1.00 98.81 112 ALA A O 1
ATOM 757 N N . GLY A 1 113 ? 4.064 -6.925 -5.824 1.00 98.62 113 GLY A N 1
ATOM 758 C CA . GLY A 1 113 ? 4.874 -6.073 -6.682 1.00 98.62 113 GLY A CA 1
ATOM 759 C C . GLY A 1 113 ? 4.690 -6.459 -8.150 1.00 98.62 113 GLY A C 1
ATOM 760 O O . GLY A 1 113 ? 4.353 -7.594 -8.481 1.00 98.62 113 GLY A O 1
ATOM 761 N N . GLY A 1 114 ? 4.920 -5.499 -9.029 1.00 98.00 114 GLY A N 1
ATOM 762 C CA . GLY A 1 114 ? 4.810 -5.632 -10.469 1.00 98.00 114 GLY A CA 1
ATOM 763 C C . GLY A 1 114 ? 6.029 -6.264 -11.141 1.00 98.00 114 GLY A C 1
ATOM 764 O O . GLY A 1 114 ? 7.080 -6.443 -10.528 1.00 98.00 114 GLY A O 1
ATOM 765 N N . ALA A 1 115 ? 5.920 -6.594 -12.426 1.00 96.44 115 ALA A N 1
ATOM 766 C CA . ALA A 1 115 ? 7.013 -7.206 -13.188 1.00 96.44 115 ALA A CA 1
ATOM 767 C C . ALA A 1 115 ? 7.968 -6.156 -13.791 1.00 96.44 115 ALA A C 1
ATOM 769 O O . ALA A 1 115 ? 7.558 -5.027 -14.079 1.00 96.44 115 ALA A O 1
ATOM 770 N N . GLY A 1 116 ? 9.235 -6.540 -14.010 1.00 94.94 116 GLY A N 1
ATOM 771 C CA . GLY A 1 116 ? 10.251 -5.671 -14.616 1.00 94.94 116 GLY A CA 1
ATOM 772 C C . GLY A 1 116 ? 11.592 -5.611 -13.888 1.00 94.94 116 GLY A C 1
ATOM 773 O O . GLY A 1 116 ? 12.122 -6.639 -13.463 1.00 94.94 116 GLY A O 1
ATOM 774 N N . GLY A 1 117 ? 12.142 -4.397 -13.790 1.00 94.94 117 GLY A N 1
ATOM 775 C CA . GLY A 1 117 ? 13.426 -4.087 -13.153 1.00 94.94 117 GLY A CA 1
ATOM 776 C C . GLY A 1 117 ? 13.431 -4.278 -11.632 1.00 94.94 117 GLY A C 1
ATOM 777 O O . GLY A 1 117 ? 12.844 -5.220 -11.114 1.00 94.94 117 GLY A O 1
ATOM 778 N N . ASN A 1 118 ? 14.111 -3.398 -10.900 1.00 97.00 118 ASN A N 1
ATOM 779 C CA . ASN A 1 118 ? 14.293 -3.535 -9.448 1.00 97.00 118 ASN A CA 1
ATOM 780 C C . ASN A 1 118 ? 13.178 -2.840 -8.650 1.00 97.00 118 ASN A C 1
ATOM 782 O O . ASN A 1 118 ? 12.374 -2.083 -9.195 1.00 97.00 118 ASN A O 1
ATOM 786 N N . ASN A 1 119 ? 13.182 -3.024 -7.327 1.00 97.06 119 ASN A N 1
ATOM 787 C CA . ASN A 1 119 ? 12.339 -2.262 -6.400 1.00 97.06 119 ASN A CA 1
ATOM 788 C C . ASN A 1 119 ? 10.829 -2.482 -6.594 1.00 97.06 119 ASN A C 1
ATOM 790 O O . ASN A 1 119 ? 10.060 -1.559 -6.364 1.00 97.06 119 ASN A O 1
ATOM 794 N N . ASN A 1 120 ? 10.377 -3.667 -6.989 1.00 97.88 120 ASN A N 1
ATOM 795 C CA . ASN A 1 120 ? 8.950 -3.974 -7.118 1.00 97.88 120 ASN A CA 1
ATOM 796 C C . ASN A 1 120 ? 8.437 -4.634 -5.834 1.00 97.88 120 ASN A C 1
ATOM 798 O O . ASN A 1 120 ? 8.361 -5.860 -5.748 1.00 97.88 120 ASN A O 1
ATOM 802 N N . ASP A 1 121 ? 8.141 -3.839 -4.806 1.00 98.62 121 ASP A N 1
ATOM 803 C CA . ASP A 1 121 ? 7.643 -4.389 -3.540 1.00 98.62 121 ASP A CA 1
ATOM 804 C C . ASP A 1 121 ? 6.128 -4.628 -3.559 1.00 98.62 121 ASP A C 1
ATOM 806 O O . ASP A 1 121 ? 5.377 -3.850 -4.150 1.00 98.62 121 ASP A O 1
ATOM 810 N N . GLY A 1 122 ? 5.662 -5.651 -2.843 1.00 98.69 122 GLY A N 1
ATOM 811 C CA . GLY A 1 122 ? 4.232 -5.872 -2.617 1.00 98.69 122 GLY A CA 1
ATOM 812 C C . GLY A 1 122 ? 3.602 -4.754 -1.798 1.00 98.69 122 GLY A C 1
ATOM 813 O O . GLY A 1 122 ? 2.601 -4.167 -2.203 1.00 98.69 122 GLY A O 1
ATOM 814 N N . VAL A 1 123 ? 4.211 -4.414 -0.664 1.00 98.62 123 VAL A N 1
ATOM 815 C CA . VAL A 1 123 ? 3.803 -3.287 0.178 1.00 98.62 123 VAL A CA 1
ATOM 816 C C . VAL A 1 123 ? 5.034 -2.507 0.614 1.00 98.62 123 VAL A C 1
ATOM 818 O O . VAL A 1 123 ? 5.937 -3.038 1.265 1.00 98.62 123 VAL A O 1
ATOM 821 N N . ARG A 1 124 ? 5.043 -1.215 0.294 1.00 97.62 124 ARG A N 1
ATOM 822 C CA . ARG A 1 124 ? 6.074 -0.268 0.710 1.00 97.62 124 ARG A CA 1
ATOM 823 C C . ARG A 1 124 ? 5.429 0.889 1.470 1.00 97.62 124 ARG A C 1
ATOM 825 O O . ARG A 1 124 ? 5.067 1.900 0.860 1.00 97.62 124 ARG A O 1
ATOM 832 N N . PRO A 1 125 ? 5.235 0.755 2.791 1.00 94.31 125 PRO A N 1
ATOM 833 C CA . PRO A 1 125 ? 4.744 1.862 3.581 1.00 94.31 125 PRO A CA 1
ATOM 834 C C . PRO A 1 125 ? 5.888 2.858 3.815 1.00 94.31 125 PRO A C 1
ATOM 836 O O . PRO A 1 125 ? 6.966 2.494 4.295 1.00 94.31 125 PRO A O 1
ATOM 839 N N . GLY A 1 126 ? 5.648 4.124 3.481 1.00 93.25 126 GLY A N 1
ATOM 840 C CA . GLY A 1 126 ? 6.364 5.259 4.052 1.00 93.25 126 GLY A CA 1
ATOM 841 C C . GLY A 1 126 ? 5.967 5.448 5.516 1.00 93.25 126 GLY A C 1
ATOM 842 O O . GLY A 1 126 ? 5.659 4.484 6.217 1.00 93.25 126 GLY A O 1
ATOM 843 N N . THR A 1 127 ? 5.966 6.689 6.003 1.00 94.94 127 THR A N 1
ATOM 844 C CA . THR A 1 127 ? 5.488 6.947 7.366 1.00 94.94 127 THR A CA 1
ATOM 845 C C . THR A 1 127 ? 4.008 6.578 7.460 1.00 94.94 127 THR A C 1
ATOM 847 O O . THR A 1 127 ? 3.164 7.170 6.788 1.00 94.94 127 THR A O 1
ATOM 850 N N . PHE A 1 128 ? 3.688 5.587 8.286 1.00 95.81 128 PHE A N 1
ATOM 851 C CA . PHE A 1 128 ? 2.329 5.086 8.453 1.00 95.81 128 PHE A CA 1
ATOM 852 C C . PHE A 1 128 ? 2.003 4.959 9.934 1.00 95.81 128 PHE A C 1
ATOM 854 O O . PHE A 1 128 ? 2.771 4.386 10.703 1.00 95.81 128 PHE A O 1
ATOM 861 N N . THR A 1 129 ? 0.855 5.486 10.343 1.00 96.50 129 THR A N 1
ATOM 862 C CA . THR A 1 129 ? 0.380 5.369 11.723 1.00 96.50 129 THR A CA 1
ATOM 863 C C . THR A 1 129 ? -0.957 4.656 11.753 1.00 96.50 129 THR A C 1
ATOM 865 O O . THR A 1 129 ? -1.903 5.085 11.098 1.00 96.50 129 THR A O 1
ATOM 868 N N . LEU A 1 130 ? -1.058 3.609 12.567 1.00 96.19 130 LEU A N 1
ATOM 869 C CA . LEU A 1 130 ? -2.328 2.998 12.930 1.00 96.19 130 LEU A CA 1
ATOM 870 C C . LEU A 1 130 ? -2.691 3.421 14.358 1.00 96.19 130 LEU A C 1
ATOM 872 O O . LEU A 1 130 ? -1.966 3.128 15.314 1.00 96.19 130 LEU A O 1
ATOM 876 N N . ASN A 1 131 ? -3.814 4.128 14.512 1.00 94.56 131 ASN A N 1
ATOM 877 C CA . ASN A 1 131 ? -4.191 4.713 15.802 1.00 94.56 131 ASN A CA 1
ATOM 878 C C . ASN A 1 131 ? -4.577 3.676 16.871 1.00 94.56 131 ASN A C 1
ATOM 880 O O . ASN A 1 131 ? -4.513 3.997 18.052 1.00 94.56 131 ASN A O 1
ATOM 884 N N . ARG A 1 132 ? -5.032 2.482 16.472 1.00 92.62 132 ARG A N 1
ATOM 885 C CA . ARG A 1 132 ? -5.363 1.323 17.317 1.00 92.62 132 ARG A CA 1
ATOM 886 C C . ARG A 1 132 ? -5.771 0.134 16.442 1.00 92.62 132 ARG A C 1
ATOM 888 O O . ARG A 1 132 ? -5.872 0.264 15.229 1.00 92.62 132 ARG A O 1
ATOM 895 N N . GLY A 1 133 ? -6.074 -0.994 17.079 1.00 92.62 133 GLY A N 1
ATOM 896 C CA . GLY A 1 133 ? -6.446 -2.233 16.400 1.00 92.62 133 GLY A CA 1
ATOM 897 C C . GLY A 1 133 ? -5.218 -3.042 16.005 1.00 92.62 133 GLY A C 1
ATOM 898 O O . GLY A 1 133 ? -4.112 -2.792 16.490 1.00 92.62 133 GLY A O 1
ATOM 899 N N . THR A 1 134 ? -5.415 -4.031 15.143 1.00 94.56 134 THR A N 1
ATOM 900 C CA . THR A 1 134 ? -4.333 -4.904 14.677 1.00 94.56 134 THR A CA 1
ATOM 901 C C . THR A 1 134 ? -3.969 -4.593 13.233 1.00 94.56 134 THR A C 1
ATOM 903 O O . THR A 1 134 ? -4.854 -4.473 12.387 1.00 94.56 134 THR A O 1
ATOM 906 N N . LEU A 1 135 ? -2.669 -4.484 12.945 1.00 95.75 135 LEU A N 1
ATOM 907 C CA . LEU A 1 135 ? -2.163 -4.445 11.575 1.00 95.75 135 LEU A CA 1
ATOM 908 C C . LEU A 1 135 ? -1.804 -5.854 11.111 1.00 95.75 135 LEU A C 1
ATOM 910 O O . LEU A 1 135 ? -0.987 -6.524 11.740 1.00 95.75 135 LEU A O 1
ATOM 914 N N . PHE A 1 136 ? -2.371 -6.264 9.983 1.00 96.31 136 PHE A N 1
ATOM 915 C CA . PHE A 1 136 ? -2.089 -7.542 9.349 1.00 96.31 136 PHE A CA 1
ATOM 916 C C . PHE A 1 136 ? -1.438 -7.358 7.983 1.00 96.31 136 PHE A C 1
ATOM 918 O O . PHE A 1 136 ? -1.818 -6.488 7.199 1.00 96.31 136 PHE A O 1
ATOM 925 N N . PHE A 1 137 ? -0.496 -8.245 7.683 1.00 97.44 137 PHE A N 1
ATOM 926 C CA . PHE A 1 137 ? 0.022 -8.461 6.343 1.00 97.44 137 PHE A CA 1
ATOM 927 C C . PHE A 1 137 ? -0.226 -9.919 5.982 1.00 97.44 137 PHE A C 1
ATOM 929 O O . PHE A 1 137 ? 0.228 -10.815 6.693 1.00 97.44 137 PHE A O 1
ATOM 936 N N . GLN A 1 138 ? -0.950 -10.159 4.897 1.00 98.38 138 GLN A N 1
ATOM 937 C CA . GLN A 1 138 ? -1.295 -11.503 4.459 1.00 98.38 138 GLN A CA 1
ATOM 938 C C . GLN A 1 138 ? -1.056 -11.645 2.961 1.00 98.38 138 GLN A C 1
ATOM 940 O O . GLN A 1 138 ? -1.549 -10.838 2.176 1.00 98.38 138 GLN A O 1
ATOM 945 N N . ASN A 1 139 ? -0.338 -12.702 2.569 1.00 98.38 139 ASN A N 1
ATOM 946 C CA . ASN A 1 139 ? -0.041 -13.025 1.171 1.00 98.38 139 ASN A CA 1
ATOM 947 C C . ASN A 1 139 ? 0.591 -11.837 0.432 1.00 98.38 139 ASN A C 1
ATOM 949 O O . ASN A 1 139 ? 0.015 -11.296 -0.511 1.00 98.38 139 ASN A O 1
ATOM 953 N N . ILE A 1 140 ? 1.759 -11.400 0.910 1.00 98.75 140 ILE A N 1
ATOM 954 C CA . ILE A 1 140 ? 2.479 -10.271 0.326 1.00 98.75 140 ILE A CA 1
ATOM 955 C C . ILE A 1 140 ? 3.718 -10.774 -0.404 1.00 98.75 140 ILE A C 1
ATOM 957 O O . ILE A 1 140 ? 4.599 -11.374 0.213 1.00 98.75 140 ILE A O 1
ATOM 961 N N . VAL A 1 141 ? 3.802 -10.495 -1.701 1.00 98.56 141 VAL A N 1
ATOM 962 C CA . VAL A 1 141 ? 4.918 -10.918 -2.555 1.00 98.56 141 VAL A CA 1
ATOM 963 C C . VAL A 1 141 ? 5.544 -9.723 -3.270 1.00 98.56 141 VAL A C 1
ATOM 965 O O . VAL A 1 141 ? 4.861 -8.764 -3.622 1.00 98.56 141 VAL A O 1
ATOM 968 N N . GLY A 1 142 ? 6.862 -9.762 -3.463 1.00 98.19 142 GLY A N 1
ATOM 969 C CA . GLY A 1 142 ? 7.534 -8.848 -4.386 1.00 98.19 142 GLY A CA 1
ATOM 970 C C . GLY A 1 142 ? 7.290 -9.263 -5.836 1.00 98.19 142 GLY A C 1
ATOM 971 O O . GLY A 1 142 ? 6.740 -10.333 -6.096 1.00 98.19 142 GLY A O 1
ATOM 972 N N . GLY A 1 143 ? 7.712 -8.420 -6.771 1.00 97.06 143 GLY A N 1
ATOM 973 C CA . GLY A 1 143 ? 7.672 -8.703 -8.204 1.00 97.06 143 GLY A CA 1
ATOM 974 C C . GLY A 1 143 ? 9.062 -8.801 -8.837 1.00 97.06 143 GLY A C 1
ATOM 975 O O . GLY A 1 143 ? 10.003 -9.325 -8.240 1.00 97.06 143 GLY A O 1
ATOM 976 N N . GLY A 1 144 ? 9.193 -8.253 -10.044 1.00 95.19 144 GLY A N 1
ATOM 977 C CA . GLY A 1 144 ? 10.433 -8.205 -10.817 1.00 95.19 144 GLY A CA 1
ATOM 978 C C . GLY A 1 144 ? 10.633 -9.367 -11.794 1.00 95.19 144 GLY A C 1
ATOM 979 O O . GLY A 1 144 ? 9.705 -10.081 -12.166 1.00 95.19 144 GLY A O 1
ATOM 980 N N . THR A 1 145 ? 11.869 -9.499 -12.260 1.00 92.81 145 THR A N 1
ATOM 981 C CA . THR A 1 145 ? 12.380 -10.533 -13.175 1.00 92.81 145 THR A CA 1
ATOM 982 C C . THR A 1 145 ? 13.498 -11.342 -12.512 1.00 92.81 145 THR A C 1
ATOM 984 O O . THR A 1 145 ? 13.989 -10.987 -11.441 1.00 92.81 145 THR A O 1
ATOM 987 N N . THR A 1 146 ? 13.957 -12.421 -13.147 1.00 89.75 146 THR A N 1
ATOM 988 C CA . THR A 1 146 ? 14.997 -13.307 -12.588 1.00 89.75 146 THR A CA 1
ATOM 989 C C . THR A 1 146 ? 16.325 -12.610 -12.285 1.00 89.75 146 THR A C 1
ATOM 991 O O . THR A 1 146 ? 17.032 -13.031 -11.376 1.00 89.75 146 THR A O 1
ATOM 994 N N . SER A 1 147 ? 16.668 -11.547 -13.016 1.00 91.31 147 SER A N 1
ATOM 995 C CA . SER A 1 147 ? 17.890 -10.759 -12.804 1.00 91.31 147 SER A CA 1
ATOM 996 C C . SER A 1 147 ? 17.697 -9.557 -11.878 1.00 91.31 147 SER A C 1
ATOM 998 O O . SER A 1 147 ? 18.654 -8.834 -11.604 1.00 91.31 147 SER A O 1
ATOM 1000 N N . SER A 1 148 ? 16.465 -9.291 -11.448 1.00 94.69 148 SER A N 1
ATOM 1001 C CA . SER A 1 148 ? 16.159 -8.117 -10.638 1.00 94.69 148 SER A CA 1
ATOM 1002 C C . SER A 1 148 ? 16.450 -8.340 -9.156 1.00 94.69 148 SER A C 1
ATOM 1004 O O . SER A 1 148 ? 16.419 -9.456 -8.641 1.00 94.69 148 SER A O 1
ATOM 1006 N N . ASN A 1 149 ? 16.728 -7.244 -8.461 1.00 94.75 149 ASN A N 1
ATOM 1007 C CA . ASN A 1 149 ? 17.020 -7.211 -7.041 1.00 94.75 149 ASN A CA 1
ATOM 1008 C C . ASN A 1 149 ? 16.043 -6.293 -6.295 1.00 94.75 149 ASN A C 1
ATOM 1010 O O . ASN A 1 149 ? 15.325 -5.473 -6.872 1.00 94.75 149 ASN A O 1
ATOM 1014 N N . THR A 1 150 ? 16.053 -6.413 -4.968 1.00 95.44 150 THR A N 1
ATOM 1015 C CA . THR A 1 150 ? 15.305 -5.520 -4.072 1.00 95.44 150 THR A CA 1
ATOM 1016 C C . THR A 1 150 ? 13.787 -5.537 -4.308 1.00 95.44 150 THR A C 1
ATOM 1018 O O . THR A 1 150 ? 13.119 -4.522 -4.130 1.00 95.44 150 THR A O 1
ATOM 1021 N N . ASN A 1 151 ? 13.232 -6.686 -4.698 1.00 97.00 151 ASN A N 1
ATOM 1022 C CA . ASN A 1 151 ? 11.789 -6.891 -4.819 1.00 97.00 151 ASN A CA 1
ATOM 1023 C C . ASN A 1 151 ? 11.300 -7.667 -3.601 1.00 97.00 151 ASN A C 1
ATOM 1025 O O . ASN A 1 151 ? 11.492 -8.878 -3.503 1.00 97.00 151 ASN A O 1
ATOM 1029 N N . ASN A 1 152 ? 10.715 -6.968 -2.638 1.00 98.12 152 ASN A N 1
ATOM 1030 C CA . ASN A 1 152 ? 10.349 -7.562 -1.357 1.00 98.12 152 ASN A CA 1
ATOM 1031 C C . ASN A 1 152 ? 8.839 -7.763 -1.288 1.00 98.12 152 ASN A C 1
ATOM 1033 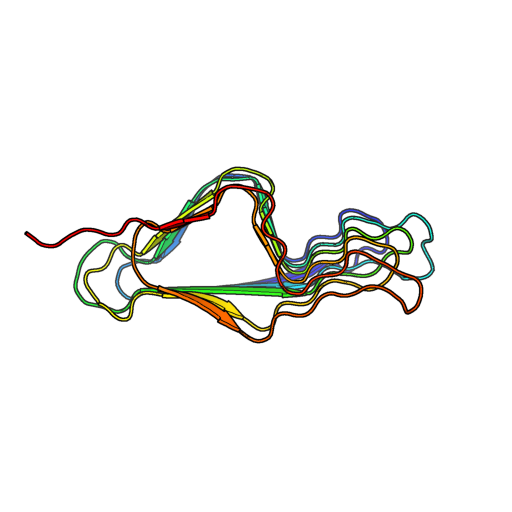O O . ASN A 1 152 ? 8.080 -7.015 -1.894 1.00 98.12 152 ASN A O 1
ATOM 1037 N N . GLY A 1 153 ? 8.371 -8.716 -0.481 1.00 98.44 153 GLY A N 1
ATOM 1038 C CA . GLY A 1 153 ? 6.962 -8.712 -0.085 1.00 98.44 153 GLY A CA 1
ATOM 1039 C C . GLY A 1 153 ? 6.634 -7.395 0.615 1.00 98.44 153 GLY A C 1
ATOM 1040 O O . GLY A 1 153 ? 5.879 -6.571 0.109 1.00 98.44 153 GLY A O 1
ATOM 1041 N N . ILE A 1 154 ? 7.284 -7.155 1.750 1.00 98.19 154 ILE A N 1
ATOM 1042 C CA . ILE A 1 154 ? 7.099 -5.944 2.547 1.00 98.19 154 ILE A CA 1
ATOM 1043 C C . ILE A 1 154 ? 8.454 -5.256 2.684 1.00 98.19 154 ILE A C 1
ATOM 1045 O O . ILE A 1 154 ? 9.415 -5.885 3.129 1.00 98.19 154 ILE A O 1
ATOM 1049 N N . ARG A 1 155 ? 8.537 -3.966 2.343 1.00 97.06 155 ARG A N 1
ATOM 1050 C CA . ARG A 1 155 ? 9.741 -3.153 2.573 1.00 97.06 155 ARG A CA 1
ATOM 1051 C C . ARG A 1 155 ? 9.398 -1.895 3.361 1.00 97.06 155 ARG A C 1
ATOM 1053 O O . ARG A 1 155 ? 8.850 -0.943 2.815 1.00 97.06 155 ARG A O 1
ATOM 1060 N N . ILE A 1 156 ? 9.752 -1.890 4.643 1.00 94.81 156 ILE A N 1
ATOM 1061 C CA . ILE A 1 156 ? 9.541 -0.758 5.553 1.00 94.81 156 ILE A CA 1
ATOM 1062 C C . ILE A 1 156 ? 10.783 0.137 5.509 1.00 94.81 156 ILE A C 1
ATOM 1064 O O . ILE A 1 156 ? 11.858 -0.280 5.931 1.00 94.81 156 ILE A O 1
ATOM 1068 N N . LEU A 1 157 ? 10.637 1.353 4.975 1.00 90.31 157 LEU A N 1
ATOM 1069 C CA . LEU A 1 157 ? 11.735 2.326 4.826 1.00 90.31 157 LEU A CA 1
ATOM 1070 C C . LEU A 1 157 ? 11.590 3.551 5.740 1.00 90.31 157 LEU A C 1
ATOM 1072 O O . LEU A 1 157 ? 12.470 4.406 5.771 1.00 90.31 157 LEU A O 1
ATOM 1076 N N . ALA A 1 158 ? 10.474 3.648 6.458 1.00 92.31 158 ALA A N 1
ATOM 1077 C CA . ALA A 1 158 ? 10.139 4.751 7.345 1.00 92.31 158 ALA A CA 1
ATOM 1078 C C . ALA A 1 158 ? 9.374 4.230 8.572 1.00 92.31 158 ALA A C 1
ATOM 1080 O O . ALA A 1 158 ? 9.148 3.028 8.721 1.00 92.31 158 ALA A O 1
ATOM 1081 N N . THR A 1 159 ? 8.991 5.134 9.472 1.00 92.06 159 THR A N 1
ATOM 1082 C CA . THR A 1 159 ? 8.329 4.766 10.725 1.00 92.06 159 THR A CA 1
ATOM 1083 C C . THR A 1 159 ? 6.931 4.208 10.482 1.00 92.06 159 THR A C 1
ATOM 1085 O O . THR A 1 159 ? 6.058 4.892 9.950 1.00 92.06 159 THR A O 1
ATOM 1088 N N . VAL A 1 160 ? 6.702 2.991 10.971 1.00 90.25 160 VAL A N 1
ATOM 1089 C CA . VAL A 1 160 ? 5.371 2.405 11.127 1.00 90.25 160 VAL A CA 1
ATOM 1090 C C . VAL A 1 160 ? 5.025 2.437 12.615 1.00 90.25 160 VAL A C 1
ATOM 1092 O O . VAL A 1 160 ? 5.638 1.721 13.406 1.00 90.25 160 VAL A O 1
ATOM 1095 N N . TRP A 1 161 ? 4.092 3.307 13.009 1.00 88.31 161 TRP A N 1
ATOM 1096 C CA . TRP A 1 161 ? 3.719 3.514 14.410 1.00 88.31 161 TRP A CA 1
ATOM 1097 C C . TRP A 1 161 ? 2.389 2.851 14.764 1.00 88.31 161 TRP A C 1
ATOM 1099 O O . TRP A 1 161 ? 1.404 2.953 14.028 1.00 88.31 161 TRP A O 1
ATOM 1109 N N . PHE A 1 162 ? 2.355 2.251 15.952 1.00 81.62 162 PHE A N 1
ATOM 1110 C CA . PHE A 1 162 ? 1.157 1.693 16.569 1.00 81.62 162 PHE A CA 1
ATOM 1111 C C . PHE A 1 162 ? 0.947 2.355 17.920 1.00 81.62 162 PHE A C 1
ATOM 1113 O O . PHE A 1 162 ? 1.836 2.332 18.772 1.00 81.62 162 PHE A O 1
ATOM 1120 N N . SER A 1 163 ? -0.239 2.918 18.148 1.00 72.94 163 SER A N 1
ATOM 1121 C CA . SER A 1 163 ? -0.577 3.381 19.492 1.00 72.94 163 SER A CA 1
ATOM 1122 C C . SER A 1 163 ? -0.980 2.193 20.360 1.00 72.94 163 SER A C 1
ATOM 1124 O O . SER A 1 163 ? -2.041 1.592 20.176 1.00 72.94 163 SER A O 1
ATOM 1126 N N . TRP A 1 164 ? -0.136 1.857 21.332 1.00 58.06 164 TRP A N 1
ATOM 1127 C CA . TRP A 1 164 ? -0.514 0.945 22.401 1.00 58.06 164 TRP A CA 1
ATOM 1128 C C . TRP A 1 164 ? -1.050 1.747 23.585 1.00 58.06 164 TRP A C 1
ATOM 1130 O O . TRP A 1 164 ? -0.290 2.284 24.392 1.00 58.06 164 TRP A O 1
ATOM 1140 N N . ASN A 1 165 ? -2.373 1.825 23.714 1.00 57.94 165 ASN A N 1
ATOM 1141 C CA . ASN A 1 165 ? -2.981 2.367 24.924 1.00 57.94 165 ASN A CA 1
ATOM 1142 C C . ASN A 1 165 ? -2.873 1.326 26.048 1.00 57.94 165 ASN A C 1
ATOM 1144 O O . ASN A 1 165 ? -3.672 0.387 26.104 1.00 57.94 165 ASN A O 1
ATOM 1148 N N . ARG A 1 166 ? -1.911 1.508 26.969 1.00 50.84 166 ARG A N 1
ATOM 1149 C CA . ARG A 1 166 ? -1.962 0.861 28.292 1.00 50.84 166 ARG A CA 1
ATOM 1150 C C . ARG A 1 166 ? -3.270 1.278 28.951 1.00 50.84 166 ARG A C 1
ATOM 1152 O O . ARG A 1 166 ? -3.407 2.426 29.369 1.00 50.84 166 ARG A O 1
ATOM 1159 N N . ARG A 1 167 ? -4.225 0.353 29.043 1.00 57.88 167 ARG A N 1
ATOM 1160 C CA . ARG A 1 167 ? -5.358 0.506 29.957 1.00 57.88 167 ARG A CA 1
ATOM 1161 C C . ARG A 1 167 ? -4.763 0.576 31.369 1.00 57.88 167 ARG A C 1
ATOM 1163 O O . ARG A 1 167 ? -4.077 -0.361 31.774 1.00 57.88 167 ARG A O 1
ATOM 1170 N N . ARG A 1 168 ? -4.911 1.732 32.021 1.00 45.19 168 ARG A N 1
ATOM 1171 C CA . ARG A 1 168 ? -4.738 1.863 33.472 1.00 45.19 168 ARG A CA 1
ATOM 1172 C C . ARG A 1 168 ? -5.924 1.213 34.164 1.00 45.19 168 ARG A C 1
ATOM 1174 O O . ARG A 1 168 ? -7.026 1.281 33.571 1.00 45.19 168 ARG A O 1
#